Protein AF-A0A821S2Y5-F1 (afdb_monomer)

Structure (mmCIF, N/CA/C/O backbone):
data_AF-A0A821S2Y5-F1
#
_entry.id   AF-A0A821S2Y5-F1
#
loop_
_atom_site.group_PDB
_atom_site.id
_atom_site.type_symbol
_atom_site.label_atom_id
_atom_site.label_alt_id
_atom_site.label_comp_id
_atom_site.label_asym_id
_atom_site.label_entity_id
_atom_site.label_seq_id
_atom_site.pdbx_PDB_ins_code
_atom_site.Cartn_x
_atom_site.Cartn_y
_atom_site.Cartn_z
_atom_site.occupancy
_atom_site.B_iso_or_equiv
_atom_site.auth_seq_id
_atom_site.auth_comp_id
_atom_site.auth_asym_id
_atom_site.auth_atom_id
_atom_site.pdbx_PDB_model_num
ATOM 1 N N . MET A 1 1 ? -17.131 7.015 11.021 1.00 73.31 1 MET A N 1
ATOM 2 C CA . MET A 1 1 ? -16.858 6.628 9.610 1.00 73.31 1 MET A CA 1
ATOM 3 C C . MET A 1 1 ? -15.729 5.615 9.610 1.00 73.31 1 MET A C 1
ATOM 5 O O . MET A 1 1 ? -14.973 5.614 10.558 1.00 73.31 1 MET A O 1
ATOM 9 N N . ARG A 1 2 ? -15.583 4.758 8.600 1.00 77.31 2 ARG A N 1
ATOM 10 C CA . ARG A 1 2 ? -14.422 3.852 8.508 1.00 77.31 2 ARG A CA 1
ATOM 11 C C . ARG A 1 2 ? -13.328 4.490 7.655 1.00 77.31 2 ARG A C 1
ATOM 13 O O . ARG A 1 2 ? -13.654 5.261 6.753 1.00 77.31 2 ARG A O 1
ATOM 20 N N . LEU A 1 3 ? -12.060 4.184 7.932 1.00 65.75 3 LEU A N 1
ATOM 21 C CA . LEU A 1 3 ? -10.952 4.592 7.059 1.00 65.75 3 LEU A CA 1
ATOM 22 C C . LEU A 1 3 ? -11.156 4.122 5.597 1.00 65.75 3 LEU A C 1
ATOM 24 O O . LEU A 1 3 ? -11.836 3.115 5.372 1.00 65.75 3 LEU A O 1
ATOM 28 N N . PRO A 1 4 ? -10.586 4.833 4.601 1.00 56.25 4 PRO A N 1
ATOM 29 C CA . PRO A 1 4 ? -10.781 4.534 3.182 1.00 56.25 4 PRO A CA 1
ATOM 30 C C . PRO A 1 4 ? -10.399 3.102 2.790 1.00 56.25 4 PRO A C 1
ATOM 32 O O . PRO A 1 4 ? -9.464 2.508 3.331 1.00 56.25 4 PRO A O 1
ATOM 35 N N . ARG A 1 5 ? -11.097 2.571 1.778 1.00 51.22 5 ARG A N 1
ATOM 36 C CA . ARG A 1 5 ? -10.760 1.294 1.136 1.00 51.22 5 ARG A CA 1
ATOM 37 C C . ARG A 1 5 ? -9.394 1.419 0.452 1.00 51.22 5 ARG A C 1
ATOM 39 O O . ARG A 1 5 ? -9.221 2.276 -0.406 1.00 51.22 5 ARG A O 1
ATOM 46 N N . GLY A 1 6 ? -8.447 0.565 0.836 1.00 54.31 6 GLY A N 1
ATOM 47 C CA . GLY A 1 6 ? -7.132 0.464 0.196 1.00 54.31 6 GLY A CA 1
ATOM 48 C C . GLY A 1 6 ? -5.958 0.167 1.133 1.00 54.31 6 GLY A C 1
ATOM 49 O O . GLY A 1 6 ? -4.850 -0.119 0.687 1.00 54.31 6 GLY A O 1
ATOM 50 N N . VAL A 1 7 ? -6.199 0.176 2.440 1.00 61.09 7 VAL A N 1
ATOM 51 C CA . VAL A 1 7 ? -5.253 -0.354 3.425 1.00 61.09 7 VAL A CA 1
ATOM 52 C C . VAL A 1 7 ? -5.282 -1.883 3.346 1.00 61.09 7 VAL A C 1
ATOM 54 O O . VAL A 1 7 ? -6.361 -2.469 3.276 1.00 61.09 7 VAL A O 1
ATOM 57 N N . GLY A 1 8 ? -4.111 -2.526 3.317 1.00 62.75 8 GLY A N 1
ATOM 58 C CA . GLY A 1 8 ? -3.999 -3.984 3.184 1.00 62.75 8 GLY A CA 1
ATOM 59 C C . GLY A 1 8 ? -4.084 -4.524 1.750 1.00 62.75 8 GLY A C 1
ATOM 60 O O . GLY A 1 8 ? -4.189 -5.736 1.562 1.00 62.75 8 GLY A O 1
ATOM 61 N N . ILE A 1 9 ? -4.030 -3.652 0.735 1.00 72.44 9 ILE A N 1
ATOM 62 C CA . ILE A 1 9 ? -3.836 -4.083 -0.655 1.00 72.44 9 ILE A CA 1
ATOM 63 C C . ILE A 1 9 ? -2.414 -4.643 -0.816 1.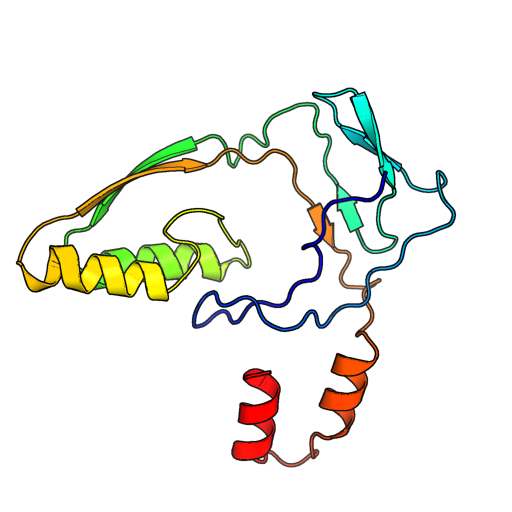00 72.44 9 ILE A C 1
ATOM 65 O O . ILE A 1 9 ? -1.450 -4.054 -0.323 1.00 72.44 9 ILE A O 1
ATOM 69 N N . SER A 1 10 ? -2.287 -5.762 -1.524 1.00 76.69 10 SER A N 1
ATOM 70 C CA . SER A 1 10 ? -0.996 -6.332 -1.914 1.00 76.69 10 SER A CA 1
ATOM 71 C C . SER A 1 10 ? -0.481 -5.649 -3.181 1.00 76.69 10 SER A C 1
ATOM 73 O O . SER A 1 10 ? -1.266 -5.202 -4.014 1.00 76.69 10 SER A O 1
ATOM 75 N N . VAL A 1 11 ? 0.834 -5.562 -3.360 1.00 76.81 11 VAL A N 1
ATOM 76 C CA . VAL A 1 11 ? 1.428 -4.908 -4.536 1.00 76.81 11 VAL A CA 1
ATOM 77 C C . VAL A 1 11 ? 2.497 -5.806 -5.131 1.00 76.81 11 VAL A C 1
ATOM 79 O O . VAL A 1 11 ? 3.418 -6.219 -4.427 1.00 76.81 11 VAL A O 1
ATOM 82 N N . ASP A 1 12 ? 2.408 -6.058 -6.434 1.00 76.56 12 ASP A N 1
ATOM 83 C CA . ASP A 1 12 ? 3.509 -6.662 -7.175 1.00 76.56 12 ASP A CA 1
ATOM 84 C C . ASP A 1 12 ? 4.626 -5.623 -7.317 1.00 76.56 12 ASP A C 1
ATOM 86 O O . ASP A 1 12 ? 4.511 -4.633 -8.043 1.00 76.56 12 ASP A O 1
ATOM 90 N N . ARG A 1 13 ? 5.740 -5.855 -6.621 1.00 71.06 13 ARG A N 1
ATOM 91 C CA . ARG A 1 13 ? 6.897 -4.955 -6.623 1.00 71.06 13 ARG A CA 1
ATOM 92 C C . ARG A 1 13 ? 7.558 -4.826 -7.998 1.00 71.06 13 ARG A C 1
ATOM 94 O O . ARG A 1 13 ? 8.273 -3.853 -8.211 1.00 71.06 13 ARG A O 1
ATOM 101 N N . SER A 1 14 ? 7.371 -5.780 -8.909 1.00 70.00 14 SER A N 1
ATOM 102 C CA . SER A 1 14 ? 7.996 -5.781 -10.239 1.00 70.00 14 SER A CA 1
ATOM 103 C C . SER A 1 14 ? 7.262 -4.896 -11.257 1.00 70.00 14 SER A C 1
ATOM 105 O O . SER A 1 14 ? 7.874 -4.404 -12.215 1.00 70.00 14 SER A O 1
ATOM 107 N N . SER A 1 15 ? 5.968 -4.658 -11.033 1.00 69.69 15 SER A N 1
ATOM 108 C CA . SER A 1 15 ? 5.093 -3.901 -11.936 1.00 69.69 15 SER A CA 1
ATOM 109 C C . SER A 1 15 ? 4.409 -2.696 -11.278 1.00 69.69 15 SER A C 1
ATOM 111 O O . SER A 1 15 ? 3.947 -1.790 -11.975 1.00 69.69 15 SER A O 1
ATOM 113 N N . GLY A 1 16 ? 4.349 -2.653 -9.945 1.00 68.19 16 GLY A N 1
ATOM 114 C CA . GLY A 1 16 ? 3.561 -1.681 -9.183 1.00 68.19 16 GLY A CA 1
ATOM 115 C C . GLY A 1 16 ? 2.055 -1.953 -9.250 1.00 68.19 16 GLY A C 1
ATOM 116 O O . GLY A 1 16 ? 1.260 -1.111 -8.832 1.00 68.19 16 GLY A O 1
ATOM 117 N N . ARG A 1 17 ? 1.641 -3.104 -9.802 1.00 73.69 17 ARG A N 1
ATOM 118 C CA . ARG A 1 17 ? 0.232 -3.480 -9.924 1.00 73.69 17 ARG A CA 1
ATOM 119 C C . ARG A 1 17 ? -0.348 -3.772 -8.543 1.00 73.69 17 ARG A C 1
ATOM 121 O O . ARG A 1 17 ? 0.258 -4.475 -7.737 1.00 73.69 17 ARG A O 1
ATOM 128 N N . LEU A 1 18 ? -1.539 -3.232 -8.293 1.00 75.25 18 LEU A N 1
ATOM 129 C CA . LEU A 1 18 ? -2.345 -3.613 -7.138 1.00 75.25 18 LEU A CA 1
ATOM 130 C C . LEU A 1 18 ? -2.847 -5.044 -7.351 1.00 75.25 18 LEU A C 1
ATOM 132 O O . LEU A 1 18 ? -3.452 -5.335 -8.381 1.00 75.25 18 LEU A O 1
ATOM 136 N N . MET A 1 19 ? -2.578 -5.906 -6.384 1.00 78.50 19 MET A N 1
ATOM 137 C CA . MET A 1 19 ? -2.964 -7.315 -6.370 1.00 78.50 19 MET A CA 1
ATOM 138 C C . MET A 1 19 ? -4.118 -7.523 -5.388 1.00 78.50 19 MET A C 1
ATOM 140 O O . MET A 1 19 ? -4.495 -6.603 -4.646 1.00 78.50 19 MET A O 1
ATOM 144 N N . ALA A 1 20 ? -4.680 -8.731 -5.359 1.00 80.56 20 ALA A N 1
ATOM 145 C CA . ALA A 1 20 ? -5.687 -9.068 -4.365 1.00 80.56 20 ALA A CA 1
ATOM 146 C C . ALA A 1 20 ? -5.151 -8.800 -2.940 1.00 80.56 20 ALA A C 1
ATOM 148 O O . ALA A 1 20 ? -3.990 -9.102 -2.639 1.00 80.56 20 ALA A O 1
ATOM 149 N N . PRO A 1 21 ? -5.955 -8.203 -2.040 1.00 81.38 21 PRO A N 1
ATOM 150 C CA . PRO A 1 21 ? -5.528 -8.009 -0.661 1.00 81.38 21 PRO A CA 1
ATOM 151 C C . PRO A 1 21 ? -5.211 -9.373 -0.048 1.00 81.38 21 PRO A C 1
ATOM 153 O O . PRO A 1 21 ? -6.010 -10.299 -0.166 1.00 81.38 21 PRO A O 1
ATOM 156 N N . ALA A 1 22 ? -4.055 -9.503 0.599 1.00 85.38 22 ALA A N 1
ATOM 157 C CA . ALA A 1 22 ? -3.654 -10.747 1.262 1.00 85.38 22 ALA A CA 1
ATOM 158 C C . ALA A 1 22 ? -3.916 -10.712 2.772 1.00 85.38 22 ALA A C 1
ATOM 160 O O . ALA A 1 22 ? -4.073 -11.753 3.411 1.00 85.38 22 ALA A O 1
ATOM 161 N N . VAL A 1 23 ? -3.982 -9.512 3.347 1.00 86.94 23 VAL A N 1
ATOM 162 C CA . VAL A 1 23 ? -4.110 -9.316 4.790 1.00 86.94 23 VAL A CA 1
ATOM 163 C C . VAL A 1 23 ? -5.566 -9.109 5.188 1.00 86.94 23 VAL A C 1
ATOM 165 O O . VAL A 1 23 ? -6.343 -8.454 4.491 1.00 86.94 23 VAL A O 1
ATOM 168 N N . GLN A 1 24 ? -5.935 -9.676 6.328 1.00 87.19 24 GLN A N 1
ATOM 169 C CA . GLN A 1 24 ? -7.187 -9.399 7.003 1.00 87.19 24 GLN A CA 1
ATOM 170 C C . GLN A 1 24 ? -6.983 -8.182 7.899 1.00 87.19 24 GLN A C 1
ATOM 172 O O . GLN A 1 24 ? -6.176 -8.217 8.823 1.00 87.19 24 GLN A O 1
ATOM 177 N N . LEU A 1 25 ? -7.740 -7.122 7.633 1.00 86.69 25 LEU A N 1
ATOM 178 C CA . LEU A 1 25 ? -7.845 -5.987 8.540 1.00 86.69 25 LEU A CA 1
ATOM 179 C C . LEU A 1 25 ? -9.186 -6.050 9.251 1.00 86.69 25 LEU A C 1
ATOM 181 O O . LEU A 1 25 ? -10.224 -6.288 8.618 1.00 86.69 25 LEU A O 1
ATOM 185 N N . THR A 1 26 ? -9.172 -5.854 10.562 1.00 87.75 26 THR A N 1
ATOM 186 C CA . THR A 1 26 ? -10.374 -5.971 11.385 1.00 87.75 26 THR A CA 1
ATOM 187 C C . THR A 1 26 ? -10.676 -4.660 12.085 1.00 87.75 26 THR A C 1
ATOM 189 O O . THR A 1 26 ? -9.785 -3.948 12.540 1.00 87.75 26 THR A O 1
ATOM 192 N N . TYR A 1 27 ? -11.962 -4.319 12.150 1.00 86.69 27 TYR A N 1
ATOM 193 C CA . TYR A 1 27 ? -12.419 -3.211 12.976 1.00 86.69 27 TYR A CA 1
ATOM 194 C C . TYR A 1 27 ? -12.799 -3.746 14.352 1.00 86.69 27 TYR A C 1
ATOM 196 O O . TYR A 1 27 ? -13.494 -4.765 14.427 1.00 86.69 27 TYR A O 1
ATOM 204 N N . PRO A 1 28 ? -12.403 -3.064 15.435 1.00 86.56 28 PRO A N 1
ATOM 205 C CA . PRO A 1 28 ? -13.000 -3.324 16.729 1.00 86.56 28 PRO A CA 1
ATOM 206 C C . PRO A 1 28 ? -14.452 -2.817 16.749 1.00 86.56 28 PRO A C 1
ATOM 208 O O . PRO A 1 28 ? -14.990 -2.327 15.750 1.00 86.56 28 PRO A O 1
ATOM 211 N N . SER A 1 29 ? -15.107 -2.938 17.903 1.00 88.69 29 SER A N 1
ATOM 212 C CA . SER A 1 29 ? -16.404 -2.298 18.140 1.00 88.69 29 SER A CA 1
ATOM 213 C C . SER A 1 29 ? -16.357 -0.814 17.756 1.00 88.69 29 SER A C 1
ATOM 215 O O . SER A 1 29 ? -15.400 -0.119 18.096 1.00 88.69 29 SER A O 1
ATOM 217 N N . VAL A 1 30 ? -17.395 -0.324 17.075 1.00 88.12 30 VAL A N 1
ATOM 218 C CA . VAL A 1 30 ? -17.475 1.071 16.610 1.00 88.12 30 VAL A CA 1
ATOM 219 C C . VAL A 1 30 ? -17.154 2.040 17.750 1.00 88.12 30 VAL A C 1
ATOM 221 O O . VAL A 1 30 ? -17.689 1.902 18.850 1.00 88.12 30 VAL A O 1
ATOM 224 N N . GLY A 1 31 ? -16.277 3.010 17.487 1.00 84.88 31 GLY A N 1
ATOM 225 C CA . GLY A 1 31 ? -15.905 4.036 18.460 1.00 84.88 31 GLY A CA 1
ATOM 226 C C . GLY A 1 31 ? -14.870 3.624 19.514 1.00 84.88 31 GLY A C 1
ATOM 227 O O . GLY A 1 31 ? -14.410 4.493 20.247 1.00 84.88 31 GLY A O 1
ATOM 228 N N . SER A 1 32 ? -14.456 2.352 19.606 1.00 90.06 32 SER A N 1
ATOM 229 C CA . SER A 1 32 ? -13.458 1.944 20.615 1.00 90.06 32 SER A CA 1
ATOM 230 C C . SER A 1 32 ? -12.018 2.250 20.211 1.00 90.06 32 SER A C 1
ATOM 232 O O . SER A 1 32 ? -11.160 2.455 21.069 1.00 90.06 32 SER A O 1
ATOM 234 N N . ARG A 1 33 ? -11.745 2.304 18.905 1.00 89.94 33 ARG A N 1
ATOM 235 C CA . ARG A 1 33 ? -10.453 2.711 18.355 1.00 89.94 33 ARG A CA 1
ATOM 236 C C . ARG A 1 33 ? -10.699 3.692 17.228 1.00 89.94 33 ARG A C 1
ATOM 238 O O . ARG A 1 33 ? -10.996 3.302 16.100 1.00 89.94 33 ARG A O 1
ATOM 245 N N . THR A 1 34 ? -10.584 4.970 17.551 1.00 89.19 34 THR A N 1
ATOM 246 C CA . THR A 1 34 ? -10.827 6.050 16.603 1.00 89.19 34 THR A CA 1
ATOM 247 C C . THR A 1 34 ? -9.579 6.869 16.352 1.00 89.19 34 THR A C 1
ATOM 249 O O . THR A 1 34 ? -8.733 7.044 17.227 1.00 89.19 34 THR A O 1
ATOM 252 N N . TRP A 1 35 ? -9.509 7.426 15.156 1.00 87.19 35 TRP A N 1
ATOM 253 C CA . TRP A 1 35 ? -8.539 8.420 14.755 1.0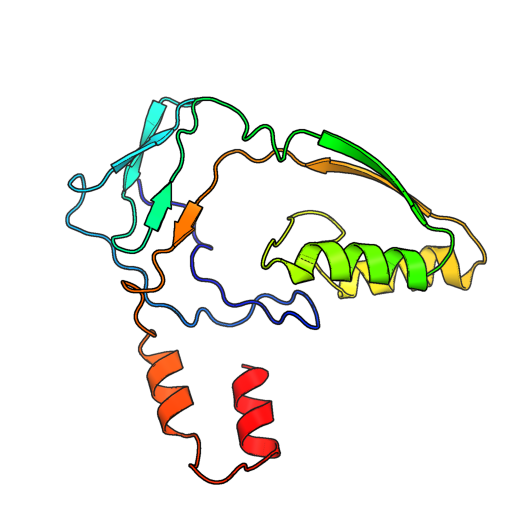0 87.19 35 TRP A CA 1
ATOM 254 C C . TRP A 1 35 ? -9.279 9.663 14.269 1.00 87.19 35 TRP A C 1
ATOM 256 O O . TRP A 1 35 ? -10.244 9.560 13.508 1.00 87.19 35 TRP A O 1
ATOM 266 N N . THR A 1 36 ? -8.831 10.830 14.720 1.00 86.00 36 THR A N 1
ATOM 267 C CA . THR A 1 36 ? -9.413 12.117 14.338 1.00 86.00 36 THR A CA 1
ATOM 268 C C . THR A 1 36 ? -8.515 12.785 13.313 1.00 86.00 36 THR A C 1
ATOM 270 O O . THR A 1 36 ? -7.327 13.003 13.565 1.00 86.00 36 THR A O 1
ATOM 273 N N . ASP A 1 37 ? -9.089 13.136 12.169 1.00 81.62 37 ASP A N 1
ATOM 274 C CA . ASP A 1 37 ? -8.414 13.955 11.175 1.00 81.62 37 ASP A CA 1
ATOM 275 C C . ASP A 1 37 ? -8.194 15.365 11.738 1.00 81.62 37 ASP A C 1
ATOM 277 O O . ASP A 1 37 ? -9.140 16.075 12.075 1.00 81.62 37 ASP A O 1
ATOM 281 N N . GLY A 1 38 ? -6.929 15.774 11.836 1.00 78.00 38 GLY A N 1
ATOM 282 C CA . GLY A 1 38 ? -6.541 17.077 12.367 1.00 78.00 38 GLY A CA 1
ATOM 283 C C . GLY A 1 38 ? -6.910 18.269 11.477 1.00 78.00 38 GLY A C 1
ATOM 284 O O . GLY A 1 38 ? -6.901 19.388 11.980 1.00 78.00 38 GLY A O 1
ATOM 285 N N . HIS A 1 39 ? -7.235 18.058 10.194 1.00 77.00 39 HIS A N 1
ATOM 286 C CA . HIS A 1 39 ? -7.641 19.134 9.277 1.00 77.00 39 HIS A CA 1
ATOM 287 C C . HIS A 1 39 ? -9.159 19.318 9.229 1.00 77.00 39 HIS A C 1
ATOM 289 O O . HIS A 1 39 ? -9.639 20.448 9.187 1.00 77.00 39 HIS A O 1
ATOM 295 N N . THR A 1 40 ? -9.916 18.218 9.213 1.00 82.31 40 THR A N 1
ATOM 296 C CA . THR A 1 40 ? -11.382 18.260 9.061 1.00 82.31 40 THR A CA 1
ATOM 297 C C . THR A 1 40 ? -12.138 18.080 10.375 1.00 82.31 40 THR A C 1
ATOM 299 O O . THR A 1 40 ? -13.331 18.367 10.437 1.00 82.31 40 THR A O 1
ATOM 302 N N . GLY A 1 41 ? -11.479 17.578 11.424 1.00 83.62 41 GLY A N 1
ATOM 303 C CA . GLY A 1 41 ? -12.119 17.182 12.680 1.00 83.62 41 GLY A CA 1
ATOM 304 C C . GLY A 1 41 ? -12.950 15.899 12.576 1.00 83.62 41 GLY A C 1
ATOM 305 O O . GLY A 1 41 ? -13.562 15.485 13.561 1.00 83.62 41 GLY A O 1
ATOM 306 N N . ALA A 1 42 ? -12.990 15.252 11.407 1.00 85.81 42 ALA A N 1
ATOM 307 C CA . ALA A 1 42 ? -13.753 14.031 11.207 1.00 85.81 42 ALA A CA 1
ATOM 308 C C . ALA A 1 42 ? -13.135 12.852 11.972 1.00 85.81 42 ALA A C 1
ATOM 310 O O . ALA A 1 42 ? -11.915 12.693 12.037 1.00 85.81 42 ALA A O 1
ATOM 311 N N . ILE A 1 43 ? -13.998 12.001 12.531 1.00 87.62 43 ILE A N 1
ATOM 312 C CA . ILE A 1 43 ? -13.600 10.843 13.336 1.00 87.62 43 ILE A CA 1
ATOM 313 C C . ILE A 1 43 ? -13.812 9.555 12.536 1.00 87.62 43 ILE A C 1
ATOM 315 O O . ILE A 1 43 ? -14.909 9.269 12.028 1.00 87.62 43 ILE A O 1
ATOM 319 N N . PHE A 1 44 ? -12.751 8.756 12.462 1.00 87.88 44 PHE A N 1
ATOM 320 C CA . PHE A 1 44 ? -12.711 7.498 11.735 1.00 87.88 44 PHE A CA 1
ATOM 321 C C . PHE A 1 44 ? -12.386 6.329 12.660 1.00 87.88 44 PHE A C 1
ATOM 323 O O . PHE A 1 44 ? -11.478 6.420 13.478 1.00 87.88 44 PHE A O 1
ATOM 330 N N . ASP A 1 45 ? -13.087 5.213 12.502 1.00 89.06 45 ASP A N 1
ATOM 331 C CA . ASP A 1 45 ? -12.710 3.939 13.098 1.00 89.06 45 ASP A CA 1
ATOM 332 C C . ASP A 1 45 ? -11.403 3.454 12.457 1.00 89.06 45 ASP A C 1
ATOM 334 O O . ASP A 1 45 ? -11.216 3.537 11.234 1.00 89.06 45 ASP A O 1
ATOM 338 N N . LEU A 1 46 ? -10.511 2.939 13.298 1.00 87.06 46 LEU A N 1
ATOM 339 C CA . LEU A 1 46 ? -9.191 2.441 12.940 1.00 87.06 46 LEU A CA 1
ATOM 340 C C . LEU A 1 46 ? -9.141 0.915 13.067 1.00 87.06 46 LEU A C 1
ATOM 342 O O . LEU A 1 46 ? -9.750 0.336 13.964 1.00 87.06 46 LEU A O 1
ATOM 346 N N . PHE A 1 47 ? -8.388 0.272 12.177 1.00 88.81 47 PHE A N 1
ATOM 347 C CA . PHE A 1 47 ? -8.127 -1.162 12.236 1.00 88.81 47 PHE A CA 1
ATOM 348 C C . PHE A 1 47 ? -7.364 -1.556 13.508 1.00 88.81 47 PHE A C 1
ATOM 350 O O . PHE A 1 47 ? -6.553 -0.779 14.025 1.00 88.81 47 PHE A O 1
ATOM 357 N N . ASN A 1 48 ? -7.572 -2.786 13.976 1.00 88.00 48 ASN A N 1
ATOM 358 C CA . ASN A 1 48 ? -6.818 -3.352 15.096 1.00 88.00 48 ASN A CA 1
ATOM 359 C C . ASN A 1 48 ? -5.318 -3.435 14.782 1.00 88.00 48 ASN A C 1
ATOM 361 O O . ASN A 1 48 ? -4.487 -3.186 15.651 1.00 88.00 48 ASN A O 1
ATOM 365 N N . GLU A 1 49 ? -4.985 -3.714 13.523 1.00 89.44 49 GLU A N 1
ATOM 366 C CA . GLU A 1 49 ? -3.630 -3.969 13.037 1.00 89.44 49 GLU A CA 1
ATOM 367 C C . GLU A 1 49 ? -2.893 -2.689 12.613 1.00 89.44 49 GLU A C 1
ATOM 369 O O . GLU A 1 49 ? -1.750 -2.751 12.168 1.00 89.44 49 GLU A O 1
ATOM 374 N N . ALA A 1 50 ? -3.534 -1.518 12.706 1.00 86.06 50 ALA A N 1
ATOM 375 C CA . ALA A 1 50 ? -2.980 -0.268 12.201 1.00 86.06 50 ALA A CA 1
ATOM 376 C C . ALA A 1 50 ? -2.815 0.797 13.288 1.00 86.06 50 ALA A C 1
ATOM 378 O O . ALA A 1 50 ? -3.593 0.917 14.241 1.00 86.06 50 ALA A O 1
ATOM 379 N N . THR A 1 51 ? -1.806 1.636 13.087 1.00 84.88 51 THR A N 1
ATOM 380 C CA . THR A 1 51 ? -1.602 2.903 13.789 1.00 84.88 51 THR A CA 1
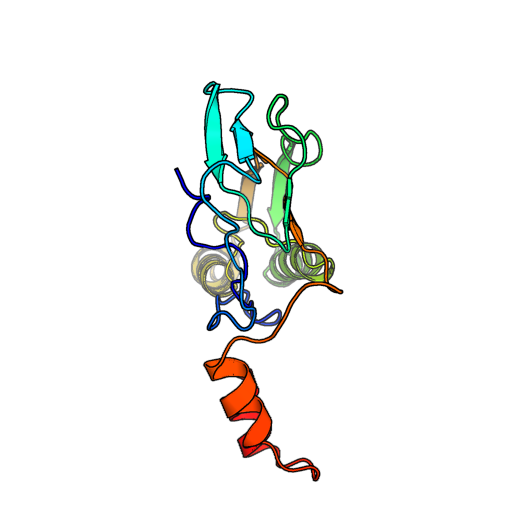ATOM 381 C C . THR A 1 51 ? -1.490 4.016 12.755 1.00 84.88 51 THR A C 1
ATOM 383 O O . THR A 1 51 ? -0.909 3.821 11.688 1.00 84.88 51 THR A O 1
ATOM 386 N N . LEU A 1 52 ? -2.069 5.183 13.038 1.00 81.69 52 LEU A N 1
ATOM 387 C CA . LEU A 1 52 ? -1.856 6.378 12.224 1.00 81.69 52 LEU A CA 1
ATOM 388 C C . LEU A 1 52 ? -1.103 7.422 13.032 1.00 81.69 52 LEU A C 1
ATOM 390 O O . LEU A 1 52 ? -1.395 7.649 14.206 1.00 81.69 52 LEU A O 1
ATOM 394 N N . GLY A 1 53 ? -0.175 8.097 12.358 1.00 75.12 53 GLY A N 1
ATOM 395 C CA . GLY A 1 53 ? 0.381 9.345 12.856 1.00 75.12 53 GLY A CA 1
ATOM 396 C C . GLY A 1 53 ? -0.684 10.451 12.942 1.00 75.12 53 GLY A C 1
ATOM 397 O O . GLY A 1 53 ? -1.761 10.344 12.342 1.00 75.12 53 GLY A O 1
ATOM 398 N N . PRO A 1 54 ? -0.406 11.534 13.682 1.00 64.50 54 PRO A N 1
ATOM 399 C CA . PRO A 1 54 ? -1.323 12.662 13.785 1.00 64.50 54 PRO A CA 1
ATOM 400 C C . PRO 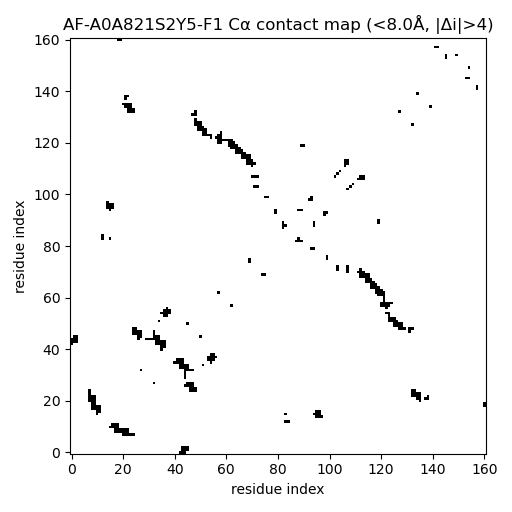A 1 54 ? -1.500 13.357 12.422 1.00 64.50 54 PRO A C 1
ATOM 402 O O . PRO A 1 54 ? -0.519 13.696 11.766 1.00 64.50 54 PRO A O 1
ATOM 405 N N . ALA A 1 55 ? -2.752 13.600 12.014 1.00 65.75 55 ALA A N 1
ATOM 406 C CA . ALA A 1 55 ? -3.103 14.343 10.791 1.00 65.75 55 ALA A CA 1
ATOM 407 C C . ALA A 1 55 ? -3.088 15.864 10.978 1.00 65.75 55 ALA A C 1
ATOM 409 O O . ALA A 1 55 ? -3.632 16.587 10.162 1.00 65.75 55 ALA A O 1
ATOM 410 N N . ASN A 1 56 ? -2.511 16.393 12.054 1.00 61.19 56 ASN A N 1
ATOM 411 C CA . ASN A 1 56 ? -2.485 17.841 12.288 1.00 61.19 56 ASN A CA 1
ATOM 412 C C . ASN A 1 56 ? -1.405 18.570 11.471 1.00 61.19 56 ASN A C 1
ATOM 414 O O . ASN A 1 56 ? -1.275 19.789 11.577 1.00 61.19 56 ASN A O 1
ATOM 418 N N . ARG A 1 57 ? -0.596 17.835 10.698 1.00 59.34 57 ARG A N 1
ATOM 419 C CA . ARG A 1 57 ? 0.425 18.373 9.800 1.00 59.34 57 ARG A CA 1
ATOM 420 C C . ARG A 1 57 ? 0.522 17.481 8.575 1.00 59.34 57 ARG A C 1
ATOM 422 O O . ARG A 1 57 ? 0.497 16.259 8.706 1.00 59.34 57 ARG A O 1
ATOM 429 N N . VAL A 1 58 ? 0.701 18.091 7.405 1.00 60.59 58 VAL A N 1
ATOM 430 C CA . VAL A 1 58 ? 1.192 17.365 6.232 1.00 60.59 58 VAL A CA 1
ATOM 431 C C . VAL A 1 58 ? 2.466 16.645 6.657 1.00 60.59 58 VAL A C 1
ATOM 433 O O . VAL A 1 58 ? 3.348 17.248 7.278 1.00 60.59 58 VAL A O 1
ATOM 436 N N . ALA A 1 59 ? 2.550 15.346 6.390 1.00 63.09 59 ALA A N 1
ATOM 437 C CA . ALA A 1 59 ? 3.728 14.581 6.745 1.00 63.09 59 ALA A CA 1
ATOM 438 C C . ALA A 1 59 ? 4.907 15.164 5.952 1.00 63.09 59 ALA A C 1
ATOM 440 O O . ALA A 1 59 ? 5.011 14.958 4.746 1.00 63.09 59 ALA A O 1
ATOM 441 N N . ALA A 1 60 ? 5.767 15.936 6.629 1.00 57.59 60 ALA A N 1
ATOM 442 C CA . ALA A 1 60 ? 6.782 16.796 6.008 1.00 57.59 60 ALA A CA 1
ATOM 443 C C . ALA A 1 60 ? 7.737 16.039 5.068 1.00 57.59 60 ALA A C 1
ATOM 445 O O . ALA A 1 60 ? 8.266 16.609 4.122 1.00 57.59 60 ALA A O 1
ATOM 446 N N . ALA A 1 61 ? 7.906 14.730 5.282 1.00 60.28 61 ALA A N 1
ATOM 447 C CA . ALA A 1 61 ? 8.648 13.846 4.386 1.00 60.28 61 ALA A CA 1
ATOM 448 C C . ALA A 1 61 ? 8.049 13.740 2.967 1.00 60.28 61 ALA A C 1
ATOM 450 O O . ALA A 1 61 ? 8.732 13.273 2.055 1.00 60.28 61 ALA A O 1
ATOM 451 N N . TYR A 1 62 ? 6.787 14.135 2.787 1.00 62.50 62 TYR A N 1
ATOM 452 C CA . TYR A 1 62 ? 6.044 13.975 1.547 1.00 62.50 62 TYR A CA 1
ATOM 453 C C . TYR A 1 62 ? 5.701 15.293 0.855 1.00 62.50 62 TYR A C 1
ATOM 455 O O . TYR A 1 62 ? 5.640 15.247 -0.363 1.00 62.50 62 TYR A O 1
ATOM 463 N N . ASP A 1 63 ? 5.561 16.434 1.550 1.00 66.50 63 ASP A N 1
ATOM 464 C CA . ASP A 1 63 ? 5.342 17.761 0.922 1.00 66.50 63 ASP A CA 1
ATOM 465 C C . ASP A 1 63 ? 6.629 18.327 0.325 1.00 66.50 63 ASP A C 1
ATOM 467 O O . ASP A 1 63 ? 7.235 19.275 0.823 1.00 66.50 63 ASP A O 1
ATOM 471 N N . THR A 1 64 ? 7.095 17.685 -0.738 1.00 63.81 64 THR A N 1
ATOM 472 C CA . THR A 1 64 ? 8.270 18.143 -1.472 1.00 63.81 64 THR A CA 1
ATOM 473 C C . THR A 1 64 ? 7.915 18.268 -2.940 1.00 63.81 64 THR A C 1
ATOM 475 O O . THR A 1 64 ? 7.510 17.295 -3.578 1.00 63.81 64 THR A O 1
ATOM 478 N N . ALA A 1 65 ? 8.070 19.478 -3.478 1.00 66.44 65 ALA A N 1
ATOM 479 C CA . ALA A 1 65 ? 8.117 19.676 -4.916 1.00 66.44 65 ALA A CA 1
ATOM 480 C C . ALA A 1 65 ? 9.454 19.128 -5.419 1.00 66.44 65 ALA A C 1
ATOM 482 O O . ALA A 1 65 ? 10.519 19.504 -4.920 1.00 66.44 65 ALA A O 1
ATOM 483 N N . ARG A 1 66 ? 9.404 18.212 -6.382 1.00 69.19 66 ARG A N 1
ATOM 484 C CA . ARG A 1 66 ? 10.596 17.685 -7.042 1.00 69.19 66 ARG A CA 1
ATOM 485 C C . ARG A 1 66 ? 10.387 17.747 -8.542 1.00 69.19 66 ARG A C 1
ATOM 487 O O . ARG A 1 66 ? 9.425 17.188 -9.062 1.00 69.19 66 ARG A O 1
ATOM 494 N N . VAL A 1 67 ? 11.319 18.407 -9.218 1.00 74.50 67 VAL A N 1
ATOM 495 C CA . VAL A 1 67 ? 11.471 18.297 -10.666 1.00 74.50 67 VAL A CA 1
ATOM 496 C C . VAL A 1 67 ? 12.557 17.266 -10.917 1.00 74.50 67 VAL A C 1
ATOM 498 O O . VAL A 1 67 ? 13.664 17.385 -10.387 1.00 74.50 67 VAL A O 1
ATOM 501 N N . GLN A 1 68 ? 12.227 16.231 -11.679 1.00 75.75 68 GLN A N 1
ATOM 502 C CA . GLN A 1 68 ? 13.183 15.227 -12.123 1.00 75.75 68 GLN A CA 1
ATOM 503 C C . GLN A 1 68 ? 13.223 15.226 -13.646 1.00 75.75 68 GLN A C 1
ATOM 505 O O . GLN A 1 68 ? 12.192 15.116 -14.309 1.00 75.75 68 GLN A O 1
ATOM 510 N N . ASN A 1 69 ? 14.434 15.359 -14.180 1.00 80.62 69 ASN A N 1
ATOM 511 C CA . ASN A 1 69 ? 14.689 15.303 -15.610 1.00 80.62 69 ASN A CA 1
ATOM 512 C C . ASN A 1 69 ? 15.170 13.899 -15.969 1.00 80.62 69 ASN A C 1
ATOM 514 O O . ASN A 1 69 ? 16.120 13.380 -15.376 1.00 80.62 69 ASN A O 1
ATOM 518 N N . PHE A 1 70 ? 14.518 13.300 -16.954 1.00 81.50 70 PHE A N 1
ATOM 519 C CA . PHE A 1 70 ? 14.802 11.962 -17.437 1.00 81.50 70 PHE A CA 1
ATOM 520 C C . PHE A 1 70 ? 15.286 12.053 -18.879 1.00 81.50 70 PHE A C 1
ATOM 522 O O . PHE A 1 70 ? 14.579 12.526 -19.765 1.00 81.50 70 PHE A O 1
ATOM 529 N N . HIS A 1 71 ? 16.516 11.598 -19.101 1.00 82.00 71 HIS A N 1
ATOM 530 C CA . HIS A 1 71 ? 17.154 11.622 -20.419 1.00 82.00 71 HIS A CA 1
ATOM 531 C C . HIS A 1 71 ? 16.903 10.343 -21.222 1.00 82.00 71 HIS A C 1
ATOM 533 O O . HIS A 1 71 ? 17.133 10.323 -22.424 1.00 82.00 71 HIS A O 1
ATOM 539 N N . ASN A 1 72 ? 16.488 9.265 -20.554 1.00 80.50 72 ASN A N 1
ATOM 540 C CA . ASN A 1 72 ? 16.188 7.978 -21.168 1.00 80.50 72 ASN A CA 1
ATOM 541 C C . ASN A 1 72 ? 15.338 7.106 -20.227 1.00 80.50 72 ASN A C 1
ATOM 543 O O . ASN A 1 72 ? 15.168 7.401 -19.037 1.00 80.50 72 ASN A O 1
ATOM 547 N N . ALA A 1 73 ? 14.879 5.974 -20.761 1.00 76.31 73 ALA A N 1
ATOM 548 C CA . ALA A 1 73 ? 14.089 4.977 -20.045 1.00 76.31 73 ALA A CA 1
ATOM 549 C C . ALA A 1 73 ? 14.786 4.409 -18.798 1.00 76.31 73 ALA A C 1
ATOM 551 O O . ALA A 1 73 ? 14.134 4.108 -17.799 1.00 76.31 73 ALA A O 1
ATOM 552 N N . SER A 1 74 ? 16.115 4.262 -18.839 1.00 81.62 74 SER A N 1
ATOM 553 C CA . SER A 1 74 ? 16.891 3.699 -17.730 1.00 81.62 74 SER A CA 1
ATOM 554 C C . SER A 1 74 ? 16.843 4.608 -16.501 1.00 81.62 74 SER A C 1
ATOM 556 O O . SER A 1 74 ? 16.601 4.131 -15.392 1.00 81.62 74 SER A O 1
ATOM 558 N N . HIS A 1 75 ? 16.970 5.926 -16.693 1.00 80.75 75 HIS A N 1
ATOM 559 C CA . HIS A 1 75 ? 16.854 6.906 -15.608 1.00 80.75 75 HIS A CA 1
ATOM 560 C C . HIS A 1 75 ? 15.455 6.889 -14.978 1.00 80.75 75 HIS A C 1
ATOM 562 O O . HIS A 1 75 ? 15.327 6.926 -13.752 1.00 80.75 75 HIS A O 1
ATOM 568 N N . LEU A 1 76 ? 14.411 6.785 -15.806 1.00 76.38 76 LEU A N 1
ATOM 569 C CA . LEU A 1 76 ? 13.025 6.730 -15.339 1.00 76.38 76 LEU A CA 1
ATOM 570 C C . LEU A 1 76 ? 12.742 5.437 -14.551 1.00 76.38 76 LEU A C 1
ATOM 572 O O . LEU A 1 76 ? 12.217 5.479 -13.438 1.00 76.38 76 LEU A O 1
ATOM 576 N N . ASN A 1 77 ? 13.183 4.286 -15.067 1.00 78.19 77 ASN A N 1
ATOM 577 C CA . ASN A 1 77 ? 13.075 2.990 -14.389 1.00 78.19 77 ASN A CA 1
ATOM 578 C C . ASN A 1 77 ? 13.878 2.946 -13.074 1.00 78.19 77 ASN A C 1
ATOM 580 O O . ASN A 1 77 ? 13.420 2.372 -12.086 1.00 78.19 77 ASN A O 1
ATOM 584 N N . ALA A 1 78 ? 15.059 3.569 -13.019 1.00 79.75 78 ALA A N 1
ATOM 585 C CA . ALA A 1 78 ? 15.856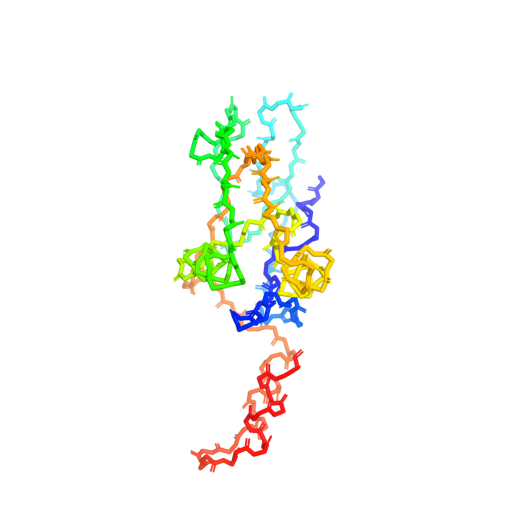 3.652 -11.796 1.00 79.75 78 ALA A CA 1
ATOM 586 C C . ALA A 1 78 ? 15.136 4.443 -10.690 1.00 79.75 78 ALA A C 1
ATOM 588 O O . ALA A 1 78 ? 15.077 3.979 -9.548 1.00 79.75 78 ALA A O 1
ATOM 589 N N . ALA A 1 79 ? 14.528 5.587 -11.023 1.00 76.62 79 ALA A N 1
ATOM 590 C CA . ALA A 1 79 ? 13.741 6.380 -10.075 1.00 76.62 79 ALA A CA 1
ATOM 591 C C . ALA A 1 79 ? 12.500 5.622 -9.568 1.00 76.62 79 ALA A C 1
ATOM 593 O O . ALA A 1 79 ? 12.184 5.659 -8.371 1.00 76.62 79 ALA A O 1
ATOM 594 N N . TRP A 1 80 ? 11.841 4.872 -10.457 1.00 74.62 80 TRP A N 1
ATOM 595 C CA . TRP A 1 80 ? 10.742 3.980 -10.093 1.00 74.62 80 TRP A CA 1
ATOM 596 C C . TRP A 1 80 ? 11.206 2.891 -9.114 1.00 74.62 80 TRP A C 1
ATOM 598 O O . TRP A 1 80 ? 10.676 2.780 -8.005 1.00 74.62 80 TRP A O 1
ATOM 608 N N . ARG A 1 81 ? 12.279 2.158 -9.446 1.00 75.44 81 ARG A N 1
ATOM 609 C CA . ARG A 1 81 ? 12.848 1.114 -8.575 1.00 75.44 81 ARG A CA 1
ATOM 610 C C . ARG A 1 81 ? 13.266 1.656 -7.215 1.00 75.44 81 ARG A C 1
ATOM 612 O O . ARG A 1 81 ? 12.992 1.011 -6.209 1.00 75.44 81 ARG A O 1
ATOM 619 N N . GLN A 1 82 ? 13.900 2.826 -7.164 1.00 73.75 82 GLN A N 1
ATOM 620 C CA . GLN A 1 82 ? 14.318 3.452 -5.907 1.00 73.75 82 GLN A CA 1
ATOM 621 C C . GLN A 1 82 ? 13.120 3.787 -5.011 1.00 73.75 82 GLN A C 1
ATOM 623 O O . GLN A 1 82 ? 13.192 3.628 -3.792 1.00 73.75 82 GLN A O 1
ATOM 628 N N . THR A 1 83 ? 12.010 4.219 -5.609 1.00 66.81 83 THR A N 1
ATOM 629 C CA . THR A 1 83 ? 10.776 4.528 -4.882 1.00 66.81 83 THR A CA 1
ATOM 630 C C . THR A 1 83 ? 10.158 3.259 -4.290 1.00 66.81 83 THR A C 1
ATOM 632 O O . THR A 1 83 ? 9.896 3.209 -3.088 1.00 66.81 83 THR A O 1
ATOM 635 N N . PHE A 1 84 ? 10.031 2.201 -5.094 1.00 67.25 84 PHE A N 1
ATOM 636 C CA . PHE A 1 84 ? 9.425 0.933 -4.676 1.00 67.25 84 PHE A CA 1
ATOM 637 C C . PHE A 1 84 ? 10.336 0.049 -3.807 1.00 67.25 84 PHE A C 1
ATOM 639 O O . PHE A 1 84 ? 9.841 -0.788 -3.052 1.00 67.25 84 PHE A O 1
ATOM 646 N N . ALA A 1 85 ? 11.663 0.221 -3.858 1.00 60.06 85 ALA A N 1
ATOM 647 C CA . ALA A 1 85 ? 12.606 -0.642 -3.142 1.00 60.06 85 ALA A CA 1
ATOM 648 C C . ALA A 1 85 ? 12.504 -0.571 -1.612 1.00 60.06 85 ALA A C 1
ATOM 650 O O . ALA A 1 85 ? 12.912 -1.515 -0.941 1.00 60.06 85 ALA A O 1
ATOM 651 N N . GLY A 1 86 ? 11.938 0.508 -1.069 1.00 58.56 86 GLY A N 1
ATOM 652 C CA . GLY A 1 86 ? 11.725 0.683 0.369 1.00 58.56 86 GLY A 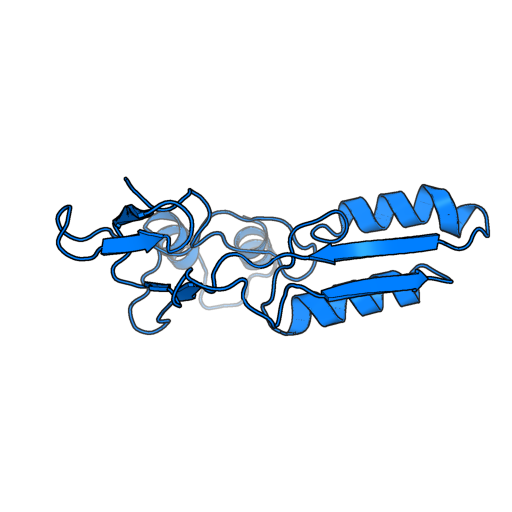CA 1
ATOM 653 C C . GLY A 1 86 ? 10.324 0.319 0.866 1.00 58.56 86 GLY A C 1
ATOM 654 O O . GLY A 1 86 ? 9.961 0.773 1.947 1.00 58.56 86 GLY A O 1
ATOM 655 N N . GLY A 1 87 ? 9.501 -0.381 0.070 1.00 55.44 87 GLY A N 1
ATOM 656 C CA . GLY A 1 87 ? 8.091 -0.637 0.410 1.00 55.44 87 GLY A CA 1
ATOM 657 C C . GLY A 1 87 ? 7.220 0.627 0.407 1.00 55.44 87 GLY A C 1
ATOM 658 O O . GLY A 1 87 ? 6.116 0.633 0.943 1.00 55.44 87 GLY A O 1
ATOM 659 N N . LYS A 1 88 ? 7.721 1.720 -0.181 1.00 59.34 88 LYS A N 1
ATOM 660 C CA . LYS A 1 88 ? 7.024 3.001 -0.283 1.00 59.34 88 LYS A CA 1
ATOM 661 C C . LYS A 1 88 ? 6.338 3.079 -1.639 1.00 59.34 88 LYS A C 1
ATOM 663 O O . LYS A 1 88 ? 6.987 3.329 -2.650 1.00 59.34 88 LYS A O 1
ATOM 668 N N . VAL A 1 89 ? 5.022 2.908 -1.663 1.00 60.00 89 VAL A N 1
ATOM 669 C CA . VAL A 1 89 ? 4.233 3.201 -2.864 1.00 60.00 89 VAL A CA 1
ATOM 670 C C . VAL A 1 89 ? 3.919 4.692 -2.859 1.00 60.00 89 VAL A C 1
ATOM 672 O O . VAL A 1 89 ? 3.232 5.186 -1.966 1.00 60.00 89 VAL A O 1
ATOM 675 N N . ARG A 1 90 ? 4.451 5.433 -3.833 1.00 59.28 90 ARG A N 1
ATOM 676 C CA . ARG A 1 90 ? 4.021 6.813 -4.090 1.00 59.28 90 ARG A CA 1
ATOM 677 C C . ARG A 1 90 ? 2.845 6.760 -5.058 1.00 59.28 90 ARG A C 1
ATOM 679 O O . ARG A 1 90 ? 2.975 6.158 -6.116 1.00 59.28 90 ARG A O 1
ATOM 686 N N . GLY A 1 91 ? 1.713 7.359 -4.697 1.00 53.66 91 GLY A N 1
ATOM 687 C CA . GLY A 1 91 ? 0.636 7.621 -5.657 1.00 53.66 91 GLY A CA 1
ATOM 688 C C . GLY A 1 91 ? 1.044 8.700 -6.671 1.00 53.66 91 GLY A C 1
ATOM 689 O O . GLY A 1 91 ? 1.915 9.517 -6.368 1.00 53.66 91 GLY A O 1
ATOM 690 N N . GLY A 1 92 ? 0.418 8.707 -7.852 1.00 54.03 92 GLY A N 1
ATOM 691 C CA . GLY A 1 92 ? 0.696 9.638 -8.961 1.00 54.03 92 GLY A CA 1
ATOM 692 C C . GLY A 1 92 ? 1.079 8.915 -10.258 1.00 54.03 92 GLY A C 1
ATOM 693 O O . GLY A 1 92 ? 1.161 7.693 -10.255 1.00 54.03 92 GLY A O 1
ATOM 694 N N . GLU A 1 93 ? 1.356 9.662 -11.333 1.00 49.38 93 GLU A N 1
ATOM 695 C CA . GLU A 1 93 ? 1.651 9.169 -12.705 1.00 49.38 93 GLU A CA 1
ATOM 696 C C . GLU A 1 93 ? 2.899 8.261 -12.839 1.00 49.38 93 GLU A C 1
ATOM 698 O O . GLU A 1 93 ? 3.289 7.873 -13.934 1.00 49.38 93 GLU A O 1
ATOM 703 N N . LEU A 1 94 ? 3.573 7.937 -11.732 1.00 59.16 94 LEU A N 1
ATOM 704 C CA . LEU A 1 94 ? 4.707 7.006 -11.683 1.00 59.16 94 LEU A CA 1
ATOM 705 C C . LEU A 1 94 ? 4.453 5.832 -10.730 1.00 59.16 94 LEU A C 1
ATOM 707 O O . LEU A 1 94 ? 5.377 5.095 -10.377 1.00 59.16 94 LEU A O 1
ATOM 711 N N . ALA A 1 95 ? 3.216 5.660 -10.269 1.00 60.41 95 ALA A N 1
ATOM 712 C CA . ALA A 1 95 ? 2.853 4.564 -9.385 1.00 60.41 95 ALA A CA 1
ATOM 713 C C . ALA A 1 95 ? 2.821 3.230 -10.142 1.00 60.41 95 ALA A C 1
ATOM 715 O O . ALA A 1 95 ? 2.973 2.174 -9.528 1.00 60.41 95 ALA A O 1
ATOM 716 N N . ARG A 1 96 ? 2.642 3.252 -11.471 1.00 65.75 96 ARG A N 1
ATOM 717 C CA . ARG A 1 96 ? 2.490 2.038 -12.280 1.00 65.75 96 ARG A CA 1
ATOM 718 C C . ARG A 1 96 ? 3.555 1.957 -13.361 1.00 65.75 96 ARG A C 1
ATOM 720 O O . ARG A 1 96 ? 3.817 2.913 -14.082 1.00 65.75 96 ARG A O 1
ATOM 727 N N . ARG A 1 97 ? 4.115 0.763 -13.558 1.00 65.19 97 ARG A N 1
ATOM 728 C CA . ARG A 1 97 ? 5.063 0.514 -14.652 1.00 65.19 97 ARG A CA 1
ATOM 729 C C . ARG A 1 97 ? 4.433 0.709 -16.039 1.00 65.19 97 ARG A C 1
ATOM 731 O O . ARG A 1 97 ? 5.149 1.022 -16.978 1.00 65.19 97 ARG A O 1
ATOM 738 N N . HIS A 1 98 ? 3.114 0.550 -16.176 1.00 67.31 98 HIS A N 1
ATOM 739 C CA . HIS A 1 98 ? 2.410 0.811 -17.437 1.00 67.31 98 HIS A CA 1
ATOM 740 C C . HIS A 1 98 ? 2.481 2.287 -17.859 1.00 67.31 98 HIS A C 1
ATOM 742 O O . HIS A 1 98 ? 2.788 2.564 -19.011 1.00 67.31 98 HIS A O 1
ATOM 748 N N . GLU A 1 99 ? 2.318 3.220 -16.917 1.00 68.12 99 GLU A N 1
ATOM 749 C CA . GLU A 1 99 ? 2.487 4.664 -17.162 1.00 68.12 99 GLU A CA 1
ATOM 750 C C . GLU A 1 99 ? 3.935 4.959 -17.601 1.00 68.12 99 GLU A C 1
ATOM 752 O O . GLU A 1 99 ? 4.191 5.746 -18.506 1.00 68.12 99 GLU A O 1
ATOM 757 N N . LEU A 1 100 ? 4.903 4.225 -17.041 1.00 69.31 100 LEU A N 1
ATOM 758 C CA . LEU A 1 100 ? 6.315 4.297 -17.429 1.00 69.31 100 LEU A CA 1
ATOM 759 C C . LEU A 1 100 ? 6.563 3.843 -18.880 1.00 69.31 100 LEU A C 1
ATOM 761 O O . LEU A 1 100 ? 7.383 4.443 -19.577 1.00 69.31 100 LEU A O 1
ATOM 765 N N . PHE A 1 101 ? 5.853 2.808 -19.342 1.00 69.31 101 PHE A N 1
ATOM 766 C CA . PHE A 1 101 ? 5.889 2.374 -20.743 1.00 69.31 101 PHE A CA 1
ATOM 767 C C . PHE A 1 101 ? 5.262 3.410 -21.681 1.00 69.31 101 PHE A C 1
ATOM 769 O O . PHE A 1 101 ? 5.785 3.635 -22.769 1.00 69.31 101 PHE A O 1
ATOM 776 N N . GLU A 1 102 ? 4.200 4.085 -21.253 1.00 74.88 102 GLU A N 1
ATOM 777 C CA . GLU A 1 102 ? 3.584 5.158 -22.032 1.00 74.88 102 GLU A CA 1
ATOM 778 C C . GLU A 1 102 ? 4.538 6.352 -22.213 1.00 74.88 102 GLU A C 1
ATOM 780 O O . GLU A 1 102 ? 4.728 6.833 -23.330 1.00 74.88 102 GLU A O 1
ATOM 785 N N . TYR A 1 103 ? 5.236 6.780 -21.154 1.00 73.50 103 TYR A N 1
ATOM 786 C CA . TYR A 1 103 ? 6.274 7.814 -21.270 1.00 73.50 103 TYR A CA 1
ATOM 787 C C . TYR A 1 103 ? 7.438 7.387 -22.170 1.00 73.50 103 TYR A C 1
ATOM 789 O O . TYR A 1 103 ? 8.012 8.212 -22.884 1.00 73.50 103 TYR A O 1
ATOM 797 N N . TYR A 1 104 ? 7.795 6.104 -22.147 1.00 71.50 104 TYR A N 1
ATOM 798 C CA . TYR A 1 104 ? 8.827 5.573 -23.025 1.00 71.50 104 TYR A CA 1
ATOM 799 C C . TYR A 1 104 ? 8.456 5.708 -24.505 1.00 71.50 104 TYR A C 1
ATOM 801 O O . TYR A 1 104 ? 9.227 6.285 -25.276 1.00 71.50 104 TYR A O 1
ATOM 809 N N . GLU A 1 105 ? 7.270 5.227 -24.877 1.00 77.38 105 GLU A N 1
ATOM 810 C CA . GLU A 1 105 ? 6.774 5.286 -26.254 1.00 77.38 105 GLU A CA 1
ATOM 811 C C . GLU A 1 105 ? 6.597 6.728 -26.743 1.00 77.38 105 GLU A C 1
ATOM 813 O O . GLU A 1 105 ? 6.923 7.054 -27.887 1.00 77.38 105 GLU A O 1
ATOM 818 N N . ASN A 1 106 ? 6.120 7.614 -25.868 1.00 80.62 106 ASN A N 1
ATOM 819 C CA . ASN A 1 106 ? 5.774 8.974 -26.261 1.00 80.62 106 ASN A CA 1
ATOM 820 C C . ASN A 1 106 ? 6.979 9.915 -26.370 1.00 80.62 106 ASN A C 1
ATOM 822 O O . ASN A 1 106 ? 6.967 10.776 -27.246 1.00 80.62 106 ASN A O 1
ATOM 826 N N . TYR A 1 107 ? 8.009 9.748 -25.534 1.00 78.50 107 TYR A N 1
ATOM 827 C CA . TYR A 1 107 ? 9.130 10.695 -25.461 1.00 78.50 107 TYR A CA 1
ATOM 828 C C . TYR A 1 107 ? 10.453 10.073 -25.913 1.00 78.50 107 TYR A C 1
ATOM 830 O O . TYR A 1 107 ? 11.119 10.577 -26.818 1.00 78.50 107 TYR A O 1
ATOM 838 N N . PHE A 1 108 ? 10.842 8.937 -25.334 1.00 77.88 108 PHE A N 1
ATOM 839 C CA . PHE A 1 108 ? 12.182 8.396 -25.573 1.00 77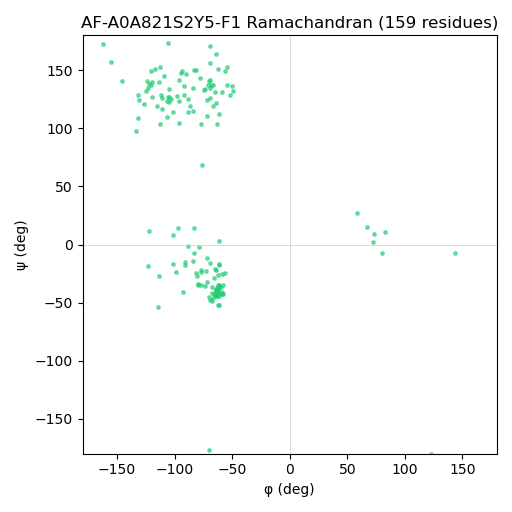.88 108 PHE A CA 1
ATOM 840 C C . PHE A 1 108 ? 12.327 7.713 -26.934 1.00 77.88 108 PHE A C 1
ATOM 842 O O . PHE A 1 108 ? 13.366 7.886 -27.569 1.00 77.88 108 PHE A O 1
ATOM 849 N N . ASN A 1 109 ? 11.287 7.040 -27.442 1.00 81.19 109 ASN A N 1
ATOM 850 C CA . ASN A 1 109 ? 11.295 6.513 -28.817 1.00 81.19 109 ASN A CA 1
ATOM 851 C C . ASN A 1 109 ? 11.426 7.616 -29.885 1.00 81.19 109 ASN A C 1
ATOM 853 O O . ASN A 1 109 ? 11.785 7.332 -31.026 1.00 81.19 109 ASN A O 1
ATOM 857 N N . ARG A 1 110 ? 11.178 8.880 -29.518 1.00 82.06 110 ARG A N 1
ATOM 858 C CA . ARG A 1 110 ? 11.300 10.054 -30.394 1.00 82.06 110 ARG A CA 1
ATOM 859 C C . ARG A 1 110 ? 12.585 10.857 -30.166 1.00 82.06 110 ARG A C 1
ATOM 861 O O . ARG A 1 110 ? 12.736 11.923 -30.752 1.00 82.06 110 ARG A O 1
ATOM 868 N N . ASN A 1 111 ? 13.520 10.349 -29.354 1.00 79.06 111 ASN A N 1
ATOM 869 C CA . ASN A 1 111 ? 14.717 11.068 -28.893 1.00 79.06 111 ASN A CA 1
ATOM 870 C C . ASN A 1 111 ? 14.410 12.371 -28.127 1.00 79.06 111 ASN A C 1
ATOM 872 O O . ASN A 1 111 ? 15.229 13.291 -28.102 1.00 79.06 111 ASN A O 1
ATOM 876 N N . GLU A 1 112 ? 13.246 12.456 -27.485 1.00 79.12 112 GLU A N 1
ATOM 877 C CA . GLU A 1 112 ? 12.859 13.599 -26.663 1.00 79.12 112 GLU A CA 1
ATOM 878 C C . GLU A 1 112 ? 13.203 13.343 -25.189 1.00 79.12 112 GLU A C 1
ATOM 880 O O . GLU A 1 112 ? 13.173 12.212 -24.696 1.00 79.12 112 GLU A O 1
ATOM 885 N N . ALA A 1 113 ? 13.547 14.410 -24.467 1.00 74.38 113 ALA A N 1
ATOM 886 C CA . ALA A 1 113 ? 13.751 14.361 -23.023 1.00 74.38 113 ALA A CA 1
ATOM 887 C C . ALA A 1 113 ? 12.439 14.657 -22.286 1.00 74.38 113 ALA A C 1
ATOM 889 O O . ALA A 1 113 ? 11.646 15.489 -22.725 1.00 74.38 113 ALA A O 1
ATOM 890 N N . LEU A 1 114 ? 12.245 14.025 -21.126 1.00 78.44 114 LEU A N 1
ATOM 891 C CA . LEU A 1 114 ? 11.062 14.210 -20.290 1.00 78.44 114 LEU A CA 1
ATOM 892 C C . LEU A 1 114 ? 11.438 14.926 -18.988 1.00 78.44 114 LEU A C 1
ATOM 894 O O . LEU A 1 114 ? 12.324 14.479 -18.258 1.00 78.44 114 LEU A O 1
ATOM 898 N N . ALA A 1 115 ? 10.725 16.002 -18.664 1.00 77.50 115 ALA A N 1
ATOM 899 C CA . ALA A 1 115 ? 10.787 16.647 -17.357 1.00 77.50 115 ALA A CA 1
ATOM 900 C C . ALA A 1 115 ? 9.463 16.419 -16.623 1.00 77.50 115 ALA A C 1
ATOM 902 O O . ALA A 1 115 ? 8.419 16.890 -17.072 1.00 77.50 115 ALA A O 1
ATOM 903 N N . LEU A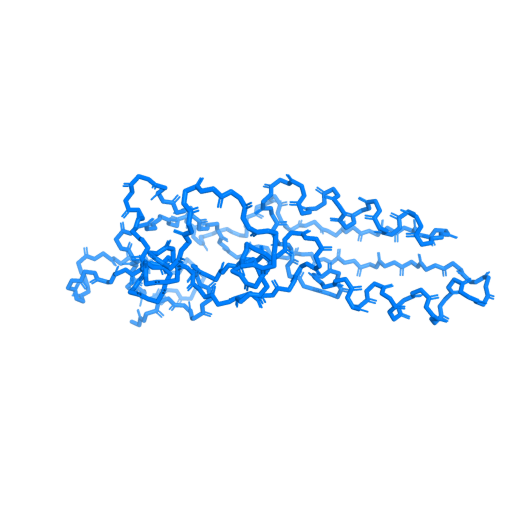 1 116 ? 9.503 15.711 -15.492 1.00 73.19 116 LEU A N 1
ATOM 904 C CA . LEU A 1 116 ? 8.331 15.525 -14.636 1.00 73.19 116 LEU A CA 1
ATOM 905 C C . LEU A 1 116 ? 8.459 16.414 -13.403 1.00 73.19 116 LEU A C 1
ATOM 907 O O . LEU A 1 116 ? 9.419 16.311 -12.632 1.00 73.19 116 LEU A O 1
ATOM 911 N N . SER A 1 117 ? 7.466 17.280 -13.217 1.00 73.50 117 SER A N 1
ATOM 912 C CA . SER A 1 117 ? 7.286 18.054 -11.994 1.00 73.50 117 SER A CA 1
ATOM 913 C C . SER A 1 117 ? 6.199 17.393 -11.164 1.00 73.50 117 SER A C 1
ATOM 915 O O . SER A 1 117 ? 5.042 17.341 -11.573 1.00 73.50 117 SER A O 1
ATOM 917 N N . GLN A 1 118 ? 6.573 16.872 -9.999 1.00 69.50 118 GLN A N 1
ATOM 918 C CA . GLN A 1 118 ? 5.632 16.247 -9.081 1.00 69.50 118 GLN A CA 1
ATOM 919 C C . GLN A 1 118 ? 5.722 16.913 -7.715 1.00 69.50 118 GLN A C 1
ATOM 921 O O . GLN A 1 118 ? 6.803 17.079 -7.140 1.00 69.50 118 GLN A O 1
ATOM 926 N N . ARG A 1 119 ? 4.557 17.259 -7.170 1.00 72.62 119 ARG A N 1
ATOM 927 C CA . ARG A 1 119 ? 4.399 17.616 -5.764 1.00 72.62 119 ARG A CA 1
ATOM 928 C C . ARG A 1 119 ? 3.571 16.531 -5.102 1.00 72.62 119 ARG A C 1
ATOM 930 O O . ARG A 1 119 ? 2.361 16.458 -5.292 1.00 72.62 119 ARG A O 1
ATOM 937 N N . VAL A 1 120 ? 4.241 15.678 -4.341 1.00 69.62 120 VAL A N 1
ATOM 938 C CA . VAL A 1 120 ? 3.547 14.725 -3.475 1.00 69.62 120 VAL A CA 1
ATOM 939 C C . VAL A 1 120 ? 3.077 15.492 -2.240 1.00 69.62 120 VAL A C 1
ATOM 941 O O . VAL A 1 120 ? 3.747 16.416 -1.792 1.00 69.62 120 VAL A O 1
ATOM 944 N N . ILE A 1 121 ? 1.902 15.159 -1.713 1.00 71.62 121 ILE A N 1
ATOM 945 C CA . ILE A 1 121 ? 1.404 15.697 -0.445 1.00 71.62 121 ILE A CA 1
ATOM 946 C C . ILE A 1 121 ? 0.914 14.501 0.365 1.00 71.62 121 ILE A C 1
ATOM 948 O O . ILE A 1 121 ? -0.077 13.862 0.019 1.00 71.62 121 ILE A O 1
ATOM 952 N N . GLY A 1 122 ? 1.651 14.151 1.419 1.00 72.38 122 GLY A N 1
ATOM 953 C CA . GLY A 1 122 ? 1.286 13.055 2.314 1.00 72.38 122 GLY A CA 1
ATOM 954 C C . GLY A 1 122 ? 0.394 13.565 3.436 1.00 72.38 122 GLY A C 1
ATOM 955 O O . GLY A 1 122 ? 0.847 14.347 4.268 1.00 72.38 122 GLY A O 1
ATOM 956 N N . LEU A 1 123 ? -0.860 13.118 3.471 1.00 72.69 123 LEU A N 1
ATOM 957 C CA . LEU A 1 123 ? -1.837 13.582 4.464 1.00 72.69 123 LEU A CA 1
ATOM 958 C C . LEU A 1 123 ? -1.673 12.891 5.824 1.00 72.69 123 LEU A C 1
ATOM 960 O O . LEU A 1 123 ? -1.865 13.511 6.864 1.00 72.69 123 LEU A O 1
ATOM 964 N N . TYR A 1 124 ? -1.299 11.614 5.820 1.00 72.62 124 TYR A N 1
ATOM 965 C CA . TYR A 1 124 ? -1.056 10.823 7.022 1.00 72.62 124 TYR A CA 1
ATOM 966 C C . TYR A 1 124 ? -0.103 9.666 6.711 1.00 72.62 124 TYR A C 1
ATOM 968 O O . TYR A 1 124 ? 0.005 9.220 5.568 1.00 72.62 124 TYR A O 1
ATOM 976 N N . THR A 1 125 ? 0.572 9.165 7.744 1.00 76.81 125 THR A N 1
ATOM 977 C CA . THR A 1 125 ? 1.338 7.914 7.682 1.00 76.81 125 THR A CA 1
ATOM 978 C C . THR A 1 125 ? 0.569 6.852 8.448 1.00 76.81 125 THR A C 1
ATOM 980 O O . THR A 1 125 ? 0.272 7.047 9.628 1.00 76.81 125 THR A O 1
ATOM 983 N N . LEU A 1 126 ? 0.263 5.743 7.779 1.00 79.06 126 LEU A N 1
ATOM 984 C CA . LEU A 1 126 ? -0.321 4.555 8.388 1.00 79.06 126 LEU A CA 1
ATOM 985 C C . LEU A 1 126 ? 0.761 3.484 8.510 1.00 79.06 126 LEU A C 1
ATOM 987 O O . LEU A 1 126 ? 1.407 3.140 7.521 1.00 79.06 126 LEU A O 1
ATOM 991 N N . THR A 1 127 ? 0.933 2.956 9.715 1.00 82.06 127 THR A N 1
ATOM 992 C CA . THR A 1 127 ? 1.838 1.844 10.003 1.00 82.06 127 THR A CA 1
ATOM 993 C C . THR A 1 127 ? 1.007 0.625 10.365 1.00 82.06 127 THR A C 1
ATOM 995 O O . THR A 1 127 ? 0.167 0.692 11.264 1.00 82.06 127 THR A O 1
ATOM 998 N N . ILE A 1 128 ? 1.243 -0.481 9.663 1.00 82.44 128 ILE A N 1
ATOM 999 C CA . ILE A 1 128 ? 0.640 -1.776 9.972 1.00 82.44 128 ILE A CA 1
ATOM 1000 C C . ILE A 1 128 ? 1.588 -2.533 10.906 1.00 82.44 128 ILE A C 1
ATOM 1002 O O . ILE A 1 128 ? 2.778 -2.653 10.613 1.00 82.44 128 ILE A O 1
ATOM 1006 N N . ASP A 1 129 ? 1.066 -3.033 12.021 1.00 85.50 129 ASP A N 1
ATOM 1007 C CA . ASP A 1 129 ? 1.792 -3.926 12.918 1.00 85.50 129 ASP A CA 1
ATOM 1008 C C . ASP A 1 129 ? 1.828 -5.333 12.315 1.00 85.50 129 ASP A C 1
ATOM 1010 O O . ASP A 1 129 ? 0.845 -6.073 12.351 1.00 85.50 129 ASP A O 1
ATOM 1014 N N . ALA A 1 130 ? 2.981 -5.706 11.760 1.00 80.56 130 ALA A N 1
ATOM 1015 C CA . ALA A 1 130 ? 3.172 -6.999 11.111 1.00 80.56 130 ALA A CA 1
ATOM 1016 C C . ALA A 1 130 ? 2.914 -8.197 12.042 1.00 80.56 130 ALA A C 1
ATOM 1018 O O . ALA A 1 130 ? 2.572 -9.268 11.549 1.00 80.56 130 ALA A O 1
ATOM 1019 N N . SER A 1 131 ? 3.053 -8.033 13.363 1.00 86.25 131 SER A N 1
ATOM 1020 C CA . SER A 1 131 ? 2.797 -9.110 14.327 1.00 86.25 131 SER A CA 1
ATOM 1021 C C . SER A 1 131 ? 1.305 -9.352 14.580 1.00 86.25 131 SER A C 1
ATOM 1023 O O . SER A 1 131 ? 0.914 -10.456 14.956 1.00 86.25 131 SER A O 1
ATOM 1025 N N . ALA A 1 132 ? 0.470 -8.339 14.340 1.00 85.00 132 ALA A N 1
ATOM 1026 C CA . ALA A 1 132 ? -0.978 -8.403 14.521 1.00 85.00 132 ALA A CA 1
ATOM 1027 C C . ALA A 1 132 ? -1.721 -8.839 13.247 1.00 85.00 132 ALA A C 1
ATOM 1029 O O . ALA A 1 132 ? -2.898 -9.195 13.302 1.00 85.00 132 ALA A O 1
ATOM 1030 N N . VAL A 1 133 ? -1.049 -8.806 12.095 1.00 86.50 133 VAL A N 1
ATOM 1031 C CA . VAL A 1 133 ? -1.650 -9.118 10.798 1.00 86.50 133 VAL A CA 1
ATOM 1032 C C . VAL A 1 133 ? -1.866 -10.614 10.628 1.00 86.50 133 VAL A C 1
ATOM 1034 O O . VAL A 1 133 ? -0.959 -11.426 10.793 1.00 86.50 133 VAL A O 1
ATOM 1037 N N . GLN A 1 134 ? -3.067 -10.967 10.181 1.00 90.31 134 GLN A N 1
ATOM 1038 C CA . GLN A 1 134 ? -3.394 -12.311 9.719 1.00 90.31 134 GLN A CA 1
ATOM 1039 C C . GLN A 1 134 ? -3.672 -12.304 8.217 1.00 90.31 134 GLN A C 1
ATOM 1041 O O . GLN A 1 134 ? -4.121 -11.301 7.662 1.00 90.31 134 GLN A O 1
ATOM 1046 N N . LEU A 1 135 ? -3.436 -13.434 7.550 1.00 89.44 135 LEU A N 1
ATOM 1047 C CA . LEU A 1 135 ? -3.889 -13.628 6.174 1.00 89.44 135 LEU A CA 1
ATOM 1048 C C . LEU A 1 135 ? -5.416 -13.753 6.139 1.00 89.44 135 LEU A C 1
ATOM 1050 O O . LEU A 1 135 ? -6.014 -14.415 6.993 1.00 89.44 135 LEU A O 1
ATOM 1054 N N . ASN A 1 136 ? -6.049 -13.164 5.126 1.00 88.44 136 ASN A N 1
ATOM 1055 C CA . ASN A 1 136 ? -7.477 -13.382 4.905 1.00 88.44 136 ASN A CA 1
ATOM 1056 C C . ASN A 1 136 ? -7.762 -14.821 4.434 1.00 88.44 136 ASN A C 1
ATOM 1058 O O . ASN A 1 136 ? -6.855 -15.614 4.169 1.00 88.44 136 ASN A O 1
ATOM 1062 N N . GLU A 1 137 ? -9.038 -15.202 4.383 1.00 89.69 137 GLU A N 1
ATOM 1063 C CA . GLU A 1 137 ? -9.430 -16.567 4.010 1.00 89.69 137 GLU A CA 1
ATOM 1064 C C . GLU A 1 137 ? -8.960 -16.981 2.608 1.00 89.69 137 GLU A C 1
ATOM 1066 O O . GLU A 1 137 ? -8.530 -18.120 2.428 1.00 89.69 137 GLU A O 1
ATOM 1071 N N . PHE A 1 138 ? -8.963 -16.055 1.646 1.00 87.88 138 PHE A N 1
ATOM 1072 C CA . PHE A 1 138 ? -8.556 -16.321 0.269 1.00 87.88 138 PHE A CA 1
ATOM 1073 C C . PHE A 1 138 ? -7.054 -16.576 0.178 1.00 87.88 138 PHE A C 1
ATOM 1075 O O . PHE A 1 138 ? -6.642 -17.588 -0.380 1.00 87.88 138 PHE A O 1
ATOM 1082 N N . ALA A 1 139 ? -6.244 -15.720 0.801 1.00 88.81 139 ALA A N 1
ATOM 1083 C CA . ALA A 1 139 ? -4.796 -15.873 0.843 1.00 88.81 139 ALA A CA 1
ATOM 1084 C C . ALA A 1 139 ? -4.379 -17.146 1.594 1.00 88.81 139 ALA A C 1
ATOM 1086 O O . ALA A 1 139 ? -3.494 -17.864 1.137 1.00 88.81 139 ALA A O 1
ATOM 1087 N N . ARG A 1 140 ? -5.052 -17.485 2.706 1.00 91.25 140 ARG A N 1
ATOM 1088 C CA . ARG A 1 140 ? -4.810 -18.754 3.419 1.00 91.25 140 ARG A CA 1
ATOM 1089 C C . ARG A 1 140 ? -5.138 -19.967 2.559 1.00 91.25 140 ARG A C 1
ATOM 1091 O O . ARG A 1 140 ? -4.376 -20.929 2.562 1.00 91.25 140 ARG A O 1
ATOM 1098 N N . ARG A 1 141 ? -6.256 -19.924 1.832 1.00 89.44 141 ARG A N 1
ATOM 1099 C CA . ARG A 1 141 ? -6.659 -21.009 0.933 1.00 89.44 141 ARG A CA 1
ATOM 1100 C C . ARG A 1 141 ? -5.708 -21.144 -0.251 1.00 89.44 141 ARG A C 1
ATOM 1102 O O . ARG A 1 141 ? -5.364 -22.263 -0.596 1.00 89.44 141 ARG A O 1
ATOM 1109 N N . ALA A 1 142 ? -5.278 -20.036 -0.849 1.00 87.56 142 ALA A N 1
ATOM 1110 C CA . ALA A 1 142 ? -4.300 -20.048 -1.932 1.00 87.56 142 ALA A CA 1
ATOM 1111 C C . ALA A 1 142 ? -2.964 -20.638 -1.453 1.00 87.56 142 ALA A C 1
ATOM 1113 O O . ALA A 1 142 ? -2.420 -21.531 -2.094 1.00 87.56 142 ALA A O 1
ATOM 1114 N N . LEU A 1 143 ? -2.500 -20.231 -0.267 1.00 89.88 143 LEU A N 1
ATOM 1115 C CA . LEU A 1 143 ? -1.278 -20.763 0.335 1.00 89.88 143 LEU A CA 1
ATOM 1116 C C . LEU A 1 143 ? -1.379 -22.269 0.616 1.00 89.88 143 LEU A C 1
ATOM 1118 O O . LEU A 1 143 ? -0.403 -22.988 0.432 1.00 89.88 143 LEU A O 1
ATOM 1122 N N . SER A 1 144 ? -2.549 -22.766 1.032 1.00 90.75 144 SER A N 1
ATOM 1123 C CA . SER A 1 144 ? -2.740 -24.194 1.311 1.00 90.75 144 SER A CA 1
ATOM 1124 C C . SER A 1 144 ? -2.780 -25.079 0.064 1.00 90.75 144 SER A C 1
ATOM 1126 O O . SER A 1 144 ? -2.732 -26.299 0.208 1.00 90.75 144 SER A O 1
ATOM 1128 N N . GLN A 1 145 ? -2.885 -24.496 -1.137 1.00 89.06 145 GLN A N 1
ATOM 1129 C CA . GLN A 1 145 ? -2.754 -25.237 -2.395 1.00 89.06 145 GLN A CA 1
ATOM 1130 C C . GLN A 1 145 ? -1.293 -25.421 -2.823 1.00 89.06 145 GLN A C 1
ATOM 1132 O O . GLN A 1 145 ? -1.035 -26.237 -3.702 1.00 89.06 145 GLN A O 1
ATOM 1137 N N . LEU A 1 146 ? -0.344 -24.686 -2.229 1.00 90.69 146 LEU A N 1
ATOM 1138 C CA . LEU A 1 146 ? 1.066 -24.810 -2.585 1.00 90.69 146 LEU A CA 1
ATOM 1139 C C . LEU A 1 146 ? 1.645 -26.135 -2.086 1.00 90.69 146 LEU A C 1
ATOM 1141 O O . LEU A 1 146 ? 1.420 -26.561 -0.950 1.00 90.69 146 LEU A O 1
ATOM 1145 N N . THR A 1 147 ? 2.439 -26.772 -2.937 1.00 88.88 147 THR A N 1
ATOM 1146 C CA . THR A 1 147 ? 3.197 -27.975 -2.597 1.00 88.88 147 THR A CA 1
ATOM 1147 C C . THR A 1 147 ? 4.490 -27.618 -1.870 1.00 88.88 147 THR A C 1
ATOM 1149 O O . THR A 1 147 ? 5.093 -26.583 -2.121 1.00 88.88 147 THR A O 1
ATOM 1152 N N . ALA A 1 148 ? 4.968 -28.499 -0.985 1.00 86.38 148 ALA A N 1
ATOM 1153 C CA . ALA A 1 148 ? 6.251 -28.292 -0.300 1.00 86.38 148 ALA A CA 1
ATOM 1154 C C . ALA A 1 148 ? 7.454 -28.344 -1.263 1.00 86.38 148 ALA A C 1
ATOM 1156 O O . ALA A 1 148 ? 8.487 -27.724 -1.015 1.00 86.38 148 ALA A O 1
ATOM 1157 N N . THR A 1 149 ? 7.324 -29.099 -2.354 1.00 91.88 149 THR A N 1
ATOM 1158 C CA . THR A 1 149 ? 8.280 -29.096 -3.462 1.00 91.88 149 THR A CA 1
ATOM 1159 C C . THR A 1 149 ? 7.941 -27.949 -4.403 1.00 91.88 149 THR A C 1
ATOM 1161 O O . THR A 1 149 ? 6.771 -27.767 -4.739 1.00 91.88 149 THR A O 1
ATOM 1164 N N . LEU A 1 150 ? 8.961 -27.196 -4.822 1.00 87.56 150 LEU A N 1
ATOM 1165 C CA . LEU A 1 150 ? 8.802 -26.095 -5.766 1.00 87.56 150 LEU A CA 1
ATOM 1166 C C . LEU A 1 150 ? 8.264 -26.624 -7.101 1.00 87.56 150 LEU A C 1
ATOM 1168 O O . LEU A 1 150 ? 8.971 -27.326 -7.821 1.00 87.56 150 LEU A O 1
ATOM 1172 N N . ASP A 1 151 ? 7.031 -26.243 -7.405 1.00 92.00 151 ASP A N 1
ATOM 1173 C CA . ASP A 1 151 ? 6.409 -26.360 -8.717 1.00 92.00 151 ASP A CA 1
ATOM 1174 C C . ASP A 1 151 ? 6.344 -24.946 -9.303 1.00 92.00 151 ASP A C 1
ATOM 1176 O O . ASP A 1 151 ? 5.649 -24.078 -8.774 1.00 92.00 151 ASP A O 1
ATOM 1180 N N . SER A 1 152 ? 7.158 -24.681 -10.326 1.00 90.50 152 SER A N 1
ATOM 1181 C CA . SER A 1 152 ? 7.320 -23.332 -10.873 1.00 90.50 152 SER A CA 1
ATOM 1182 C C . SER A 1 152 ? 6.006 -22.742 -11.375 1.00 90.50 152 SER A C 1
ATOM 1184 O O . SER A 1 152 ? 5.741 -21.579 -11.084 1.00 90.50 152 SER A O 1
ATOM 1186 N N . ASP A 1 153 ? 5.173 -23.537 -12.044 1.00 88.88 153 ASP A N 1
ATOM 1187 C CA . ASP A 1 153 ? 3.923 -23.055 -12.636 1.00 88.88 153 ASP A CA 1
ATOM 1188 C C . ASP A 1 153 ? 2.914 -22.716 -11.529 1.00 88.88 153 ASP A C 1
ATOM 1190 O O . ASP A 1 153 ? 2.335 -21.630 -11.506 1.00 88.88 153 ASP A O 1
ATOM 1194 N N . LEU A 1 154 ? 2.786 -23.596 -10.530 1.00 88.00 154 LEU A N 1
ATOM 1195 C CA . LEU A 1 154 ? 1.900 -23.386 -9.381 1.00 88.00 154 LEU A CA 1
ATOM 1196 C C . LEU A 1 154 ? 2.298 -22.158 -8.545 1.00 88.00 154 LEU A C 1
ATOM 1198 O O . LEU A 1 154 ? 1.442 -21.410 -8.062 1.00 88.00 154 LEU A O 1
ATOM 1202 N N . TYR A 1 155 ? 3.600 -21.953 -8.344 1.00 87.81 155 TYR A N 1
ATOM 1203 C CA . TYR A 1 155 ? 4.107 -20.807 -7.593 1.00 87.81 155 TYR A CA 1
ATOM 1204 C C . TYR A 1 155 ? 3.999 -19.501 -8.390 1.00 87.81 155 TYR A C 1
ATOM 1206 O O . TYR A 1 155 ? 3.710 -18.462 -7.790 1.00 87.81 155 TYR A O 1
ATOM 1214 N N . GLU A 1 156 ? 4.195 -19.524 -9.712 1.00 86.12 156 GLU A N 1
ATOM 1215 C CA . GLU A 1 156 ? 3.956 -18.348 -10.556 1.00 86.12 156 GLU A CA 1
ATOM 1216 C C . GLU A 1 156 ? 2.477 -17.949 -10.558 1.00 86.12 156 GLU A C 1
ATOM 1218 O O . GLU A 1 156 ? 2.173 -16.768 -10.366 1.00 86.12 156 GLU A O 1
ATOM 1223 N N . ASP A 1 157 ? 1.556 -18.906 -10.674 1.00 84.50 157 ASP A N 1
ATOM 1224 C CA . ASP A 1 157 ? 0.115 -18.644 -10.589 1.00 84.50 157 ASP A CA 1
ATOM 1225 C C . ASP A 1 157 ? -0.273 -18.017 -9.242 1.00 84.50 157 ASP A C 1
ATOM 1227 O O . ASP A 1 157 ? -1.023 -17.035 -9.192 1.00 84.50 157 ASP A O 1
ATOM 1231 N N . PHE A 1 158 ? 0.295 -18.516 -8.141 1.00 85.62 158 PHE A N 1
ATOM 1232 C CA . PHE A 1 158 ? 0.086 -17.943 -6.810 1.00 85.62 158 PHE A CA 1
ATOM 1233 C C . PHE A 1 158 ? 0.588 -16.495 -6.696 1.00 85.62 158 PHE A C 1
ATOM 1235 O O . PHE A 1 158 ? -0.084 -15.664 -6.088 1.00 85.62 158 PHE A O 1
ATOM 1242 N N . ILE A 1 159 ? 1.748 -16.171 -7.278 1.00 82.38 159 ILE A N 1
ATOM 1243 C CA . ILE A 1 159 ? 2.323 -14.813 -7.246 1.00 82.38 159 ILE A CA 1
ATOM 1244 C C . ILE A 1 159 ? 1.537 -13.844 -8.144 1.00 82.38 159 ILE A C 1
ATOM 1246 O O . ILE A 1 159 ? 1.455 -12.650 -7.845 1.00 82.38 159 ILE A O 1
ATOM 1250 N N . ASN A 1 160 ? 0.969 -14.341 -9.244 1.00 79.88 160 ASN A N 1
ATOM 1251 C CA . ASN A 1 160 ? 0.271 -13.532 -10.242 1.00 79.88 160 ASN A CA 1
ATOM 1252 C C . ASN A 1 160 ? -1.199 -13.223 -9.900 1.00 79.88 160 ASN A C 1
ATOM 1254 O O . ASN A 1 160 ? -1.805 -12.401 -10.602 1.00 79.88 160 ASN A O 1
ATOM 1258 N N . THR A 1 161 ? -1.736 -13.831 -8.837 1.00 68.69 161 THR A N 1
ATOM 1259 C CA . THR A 1 161 ? -3.107 -13.647 -8.317 1.00 68.69 161 THR A CA 1
ATOM 1260 C C . THR A 1 161 ? -3.201 -12.475 -7.332 1.00 68.69 161 THR A C 1
ATOM 1262 O O . THR A 1 161 ? -4.133 -11.644 -7.465 1.00 68.69 161 TH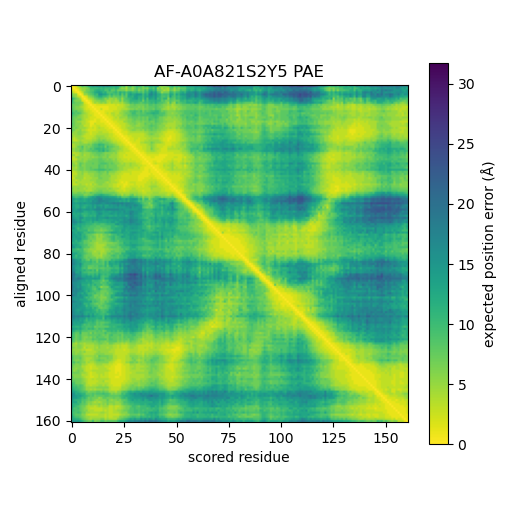R A O 1
#

pLDDT: mean 76.93, std 10.52, range [49.38, 92.0]

Organism: NCBI:txid392032

Secondary structure (DSSP, 8-state):
-BPPTTTT-EE-TTT--EE---EE----STTSSEEE-TTT--EEE--TTEEE--TTS--TTT-EEEEEEESSHHHHHHHHHHHHTTT----STTSSHHHHHHHHHHTGGGT--EEEEEEE-----EEE-TTT-EE-HHHHHHHHT--SS--HHHHHHHHH-

Foldseek 3Di:
DAPDPDPQFDADLVWLDTDHRFWDWDFDPPPPAWAAQLPPRDIHTDTPQKDKDHLVDFPVVQQDWDKDKAQALVSLVVVLNVCSVVVHQADDCSSGVVSSVVCRVPAVVVSHIDIDIDGGTHRIDMDGNPVPIDTDPVNVVLVVPDDPDDDPVSVVVSSVD

Solvent-accessible surface area (backbone atoms only — not comparable to full-atom values): 9564 Å² total; per-residue (Å²): 88,71,64,75,93,68,78,54,57,31,65,43,85,91,46,46,42,80,40,57,57,38,49,47,82,46,71,63,65,88,77,75,42,64,45,61,38,54,80,79,68,49,57,24,38,41,42,74,36,51,47,68,55,75,30,72,44,67,38,70,96,31,61,44,79,45,77,48,78,30,79,43,63,66,56,48,52,50,55,45,50,62,44,50,70,74,79,42,84,57,86,61,86,70,35,34,49,65,48,52,51,51,52,34,64,70,30,43,75,69,78,39,71,48,77,50,78,45,69,48,75,33,60,61,54,76,48,71,44,74,88,67,53,42,66,26,73,65,44,49,54,57,56,70,70,59,64,95,62,91,47,68,67,66,52,49,53,62,73,74,79

Nearest PDB structures (foldseek):
  3t5o-assembly1_A  TM=6.569E-01  e=1.591E-03  Homo sapiens

Sequence (161 aa):
MRLPRGVGISVDRSSGRLMAPAVQLTYPSVGSRTWTDGHTGAIFDLFNEATLGPANRVAAAYDTARVQNFHNASHLNAAWRQTFAGGKVRGGELARRHELFEYYENYFNRNEALALSQRVIGLYTLTIDASAVQLNEFARRALSQLTATLDSDLYEDFINT

Radius of gyration: 19.34 Å; Cα contacts (8 Å, |Δi|>4): 220; chains: 1; bounding box: 35×49×51 Å

Mean predicted aligned error: 9.14 Å